Protein AF-A0A392W4H2-F1 (afdb_monomer_lite)

Secondary structure (DSSP, 8-state):
-HHHHTTTB-SSSSSBP-TT----PPPPPPPPGGG-S-----------PPPPP---

Foldseek 3Di:
DVVCVVVQADPQDRHHDDPPDDDPDDDDDDDDPVPPPPPPPPVVPPPPDDDPPPDD

Radius of gyration: 23.35 Å; chains: 1; bounding box: 40×53×40 Å

Structure (mmCIF, N/CA/C/O backbone):
data_AF-A0A392W4H2-F1
#
_entry.id   AF-A0A392W4H2-F1
#
loop_
_atom_site.group_PDB
_atom_site.id
_atom_site.type_symbol
_atom_site.label_atom_id
_atom_site.label_alt_id
_atom_site.label_comp_id
_atom_site.label_asym_id
_atom_site.label_entity_id
_atom_site.label_seq_id
_atom_site.pdbx_PDB_ins_code
_atom_site.Cartn_x
_atom_site.Cartn_y
_atom_site.Cartn_z
_atom_site.occupancy
_atom_site.B_iso_or_equiv
_atom_site.auth_seq_id
_atom_site.auth_comp_id
_atom_site.auth_asym_id
_atom_site.auth_atom_id
_atom_site.pdbx_PDB_model_num
ATOM 1 N N . MET A 1 1 ? -8.119 4.442 -1.613 1.00 73.06 1 MET A N 1
ATOM 2 C CA . MET A 1 1 ? -7.509 4.359 -0.264 1.00 73.06 1 MET A CA 1
ATOM 3 C C . MET A 1 1 ? -8.558 4.257 0.849 1.00 73.06 1 MET A C 1
ATOM 5 O O . MET A 1 1 ? -8.551 3.249 1.541 1.00 73.06 1 MET A O 1
ATOM 9 N N . ALA A 1 2 ? -9.480 5.222 1.007 1.00 83.81 2 ALA A N 1
ATOM 10 C CA . ALA A 1 2 ? -10.466 5.238 2.108 1.00 83.81 2 ALA A CA 1
ATOM 11 C C . ALA A 1 2 ? -11.303 3.944 2.227 1.00 83.81 2 ALA A C 1
ATOM 13 O O . ALA A 1 2 ? -11.265 3.290 3.264 1.00 83.81 2 ALA A O 1
ATOM 14 N N . ALA A 1 3 ? -11.906 3.485 1.124 1.00 91.88 3 ALA A N 1
ATOM 15 C CA . ALA A 1 3 ? -12.694 2.246 1.089 1.00 91.88 3 ALA A CA 1
ATOM 16 C C . ALA A 1 3 ? -11.900 0.963 1.420 1.00 91.88 3 ALA A C 1
ATOM 18 O O . ALA A 1 3 ? -12.485 -0.050 1.795 1.00 91.88 3 ALA A O 1
ATOM 19 N N . ARG A 1 4 ? -10.565 0.975 1.272 1.00 93.25 4 ARG A N 1
ATOM 20 C CA . ARG A 1 4 ? -9.704 -0.159 1.665 1.00 93.25 4 ARG A CA 1
ATOM 21 C C . ARG A 1 4 ? -9.478 -0.165 3.174 1.00 93.25 4 ARG A C 1
ATOM 23 O O . ARG A 1 4 ? -9.566 -1.218 3.797 1.00 93.25 4 ARG A O 1
ATOM 30 N N . ARG A 1 5 ? -9.264 1.019 3.762 1.00 90.62 5 ARG A N 1
ATOM 31 C CA . ARG A 1 5 ? -9.113 1.201 5.213 1.00 90.62 5 ARG A CA 1
ATOM 32 C C . ARG A 1 5 ? -10.377 0.789 5.964 1.00 90.62 5 ARG A C 1
ATOM 34 O O . ARG A 1 5 ? -10.278 0.097 6.966 1.00 90.62 5 ARG A O 1
ATOM 41 N N . GLU A 1 6 ? -11.547 1.150 5.441 1.00 95.56 6 GLU A N 1
ATOM 42 C CA . GLU A 1 6 ? -12.852 0.739 5.988 1.00 95.56 6 GLU A CA 1
ATOM 43 C C . GLU A 1 6 ? -13.025 -0.787 6.033 1.00 95.56 6 GLU A C 1
ATOM 45 O O . GLU A 1 6 ? -13.725 -1.310 6.893 1.00 95.56 6 GLU A O 1
ATOM 50 N N . LYS A 1 7 ? -12.345 -1.509 5.135 1.00 95.06 7 LYS A N 1
ATOM 51 C CA . LYS A 1 7 ? -12.359 -2.975 5.039 1.00 95.06 7 LYS A CA 1
ATOM 52 C C . LYS A 1 7 ? -11.146 -3.643 5.703 1.00 95.06 7 LYS A C 1
ATOM 54 O O . LYS A 1 7 ? -10.980 -4.848 5.563 1.00 95.06 7 LYS A O 1
ATOM 59 N N . ASN A 1 8 ? -10.304 -2.883 6.413 1.00 95.06 8 ASN A N 1
ATOM 60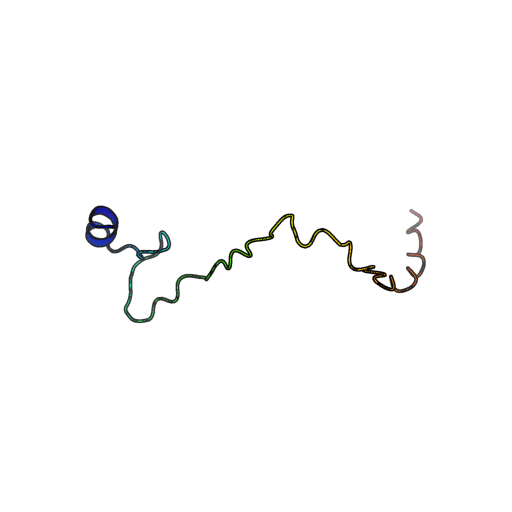 C CA . ASN A 1 8 ? -9.049 -3.348 7.021 1.00 95.06 8 ASN A CA 1
ATOM 61 C C . ASN A 1 8 ? -8.064 -4.016 6.039 1.00 95.06 8 ASN A C 1
ATOM 63 O O . ASN A 1 8 ? -7.356 -4.943 6.420 1.00 95.06 8 ASN A O 1
ATOM 67 N N . LEU A 1 9 ? -7.987 -3.553 4.789 1.00 95.06 9 LEU A N 1
ATOM 68 C CA . LEU A 1 9 ? -7.081 -4.109 3.771 1.00 95.06 9 LEU A CA 1
ATOM 69 C C . LEU A 1 9 ? -5.755 -3.328 3.667 1.00 95.06 9 LEU A C 1
ATOM 71 O O . LEU A 1 9 ? -5.751 -2.110 3.877 1.00 95.06 9 LEU A O 1
ATOM 75 N N . CYS A 1 10 ? -4.644 -3.998 3.299 1.00 93.19 10 CYS A N 1
ATOM 76 C CA . CYS A 1 10 ? -3.358 -3.357 2.961 1.00 93.19 10 CYS A CA 1
ATOM 77 C C . CYS A 1 10 ? -3.625 -2.285 1.896 1.00 93.19 10 CYS A C 1
ATOM 79 O O . CYS A 1 10 ? -4.468 -2.418 0.998 1.00 93.19 10 CYS A O 1
ATOM 81 N N . TYR A 1 11 ? -2.874 -1.192 1.981 1.00 90.56 11 TYR A N 1
ATOM 82 C CA . TYR A 1 11 ? -2.937 -0.130 0.982 1.00 90.56 11 TYR A CA 1
ATOM 83 C C . TYR A 1 11 ? -2.471 -0.609 -0.399 1.00 90.56 11 TYR A C 1
ATOM 85 O O . TYR A 1 11 ? -2.938 -0.074 -1.402 1.00 90.56 11 TYR A O 1
ATOM 93 N N . ASN A 1 12 ? -1.627 -1.649 -0.433 1.00 88.75 12 ASN A N 1
ATOM 94 C CA . ASN A 1 12 ? -0.958 -2.121 -1.645 1.00 88.75 12 ASN A CA 1
ATOM 95 C C . ASN A 1 12 ? -1.412 -3.523 -2.109 1.00 88.75 12 ASN A C 1
ATOM 97 O O . ASN A 1 12 ? -1.114 -3.887 -3.239 1.00 88.75 12 ASN A O 1
ATOM 101 N N . CYS A 1 13 ? -2.122 -4.310 -1.287 1.00 91.19 13 CYS A N 1
ATOM 102 C CA . CYS A 1 13 ? -2.679 -5.619 -1.673 1.00 91.19 13 CYS A CA 1
ATOM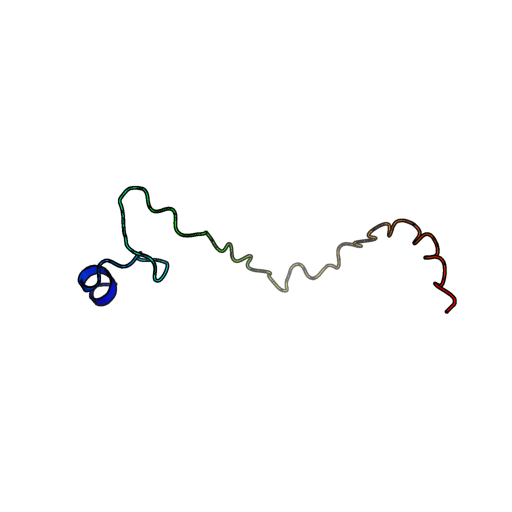 103 C C . CYS A 1 13 ? -3.969 -5.940 -0.904 1.00 91.19 13 CYS A C 1
ATOM 105 O O . CYS A 1 13 ? -4.297 -5.258 0.068 1.00 91.19 13 CYS A O 1
ATOM 107 N N . ASP A 1 14 ? -4.702 -6.974 -1.317 1.00 92.00 14 ASP A N 1
ATOM 108 C CA . ASP A 1 14 ? -6.009 -7.354 -0.752 1.00 92.00 14 ASP A CA 1
ATOM 109 C C . ASP A 1 14 ? -5.936 -8.240 0.508 1.00 92.00 14 ASP A C 1
ATOM 111 O O . ASP A 1 14 ? -6.923 -8.862 0.892 1.00 92.00 14 ASP A O 1
ATOM 115 N N . GLU A 1 15 ? -4.788 -8.275 1.186 1.00 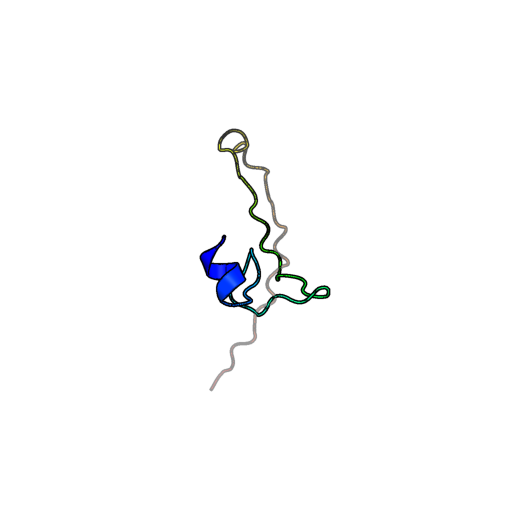93.62 15 GLU A N 1
ATOM 116 C CA . GLU A 1 15 ? -4.644 -8.898 2.506 1.00 93.62 15 GLU A CA 1
ATOM 117 C C . GLU A 1 15 ? -5.017 -7.928 3.633 1.00 93.62 15 GLU A C 1
ATOM 119 O O . GLU A 1 15 ? -5.092 -6.714 3.437 1.00 93.62 15 GLU A O 1
ATOM 124 N N . THR A 1 16 ? -5.227 -8.446 4.843 1.00 94.62 16 THR A N 1
ATOM 125 C CA . THR A 1 16 ? -5.533 -7.621 6.013 1.00 94.62 16 THR A CA 1
ATOM 126 C C . THR A 1 16 ? -4.335 -6.778 6.454 1.00 94.62 16 THR A C 1
ATOM 128 O O . THR A 1 16 ? -3.198 -7.245 6.541 1.00 94.62 16 THR A O 1
ATOM 131 N N . PHE A 1 17 ? -4.587 -5.508 6.771 1.00 94.56 17 PHE A N 1
ATOM 132 C CA . PHE A 1 17 ? -3.555 -4.605 7.264 1.00 94.56 17 PHE A CA 1
ATOM 133 C C . PHE A 1 17 ? -3.223 -4.907 8.729 1.00 94.56 17 PHE A C 1
ATOM 135 O O . PHE A 1 17 ? -4.076 -4.805 9.610 1.00 94.56 17 PHE A O 1
ATOM 142 N N . THR A 1 18 ? -1.956 -5.214 9.000 1.00 93.81 18 THR A N 1
ATOM 143 C CA . THR A 1 18 ? -1.394 -5.294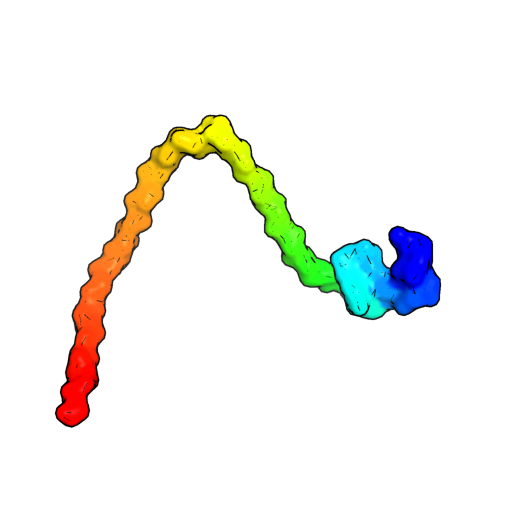 10.355 1.00 93.81 18 THR A CA 1
ATOM 144 C C . THR A 1 18 ? -0.109 -4.464 10.424 1.00 93.81 18 THR A C 1
ATOM 146 O O . THR A 1 18 ? 0.533 -4.263 9.392 1.00 93.81 18 THR A O 1
ATOM 149 N N . PRO A 1 19 ? 0.325 -3.996 11.609 1.00 92.25 19 PRO A N 1
ATOM 150 C CA . PRO A 1 19 ? 1.589 -3.262 11.742 1.00 92.25 19 PRO A CA 1
ATOM 151 C C . PRO A 1 19 ? 2.821 -4.051 11.260 1.00 92.25 19 PRO A C 1
ATOM 153 O O . PRO A 1 19 ? 3.806 -3.455 10.835 1.00 92.25 19 PRO A O 1
ATOM 156 N N . GLN A 1 20 ? 2.759 -5.387 11.298 1.00 93.75 20 GLN A N 1
ATOM 157 C CA . GLN A 1 20 ? 3.797 -6.294 10.795 1.00 93.75 20 GLN A CA 1
ATOM 158 C C . GLN A 1 20 ? 3.601 -6.709 9.327 1.00 93.75 20 GLN A C 1
ATOM 160 O O . GLN A 1 20 ? 4.396 -7.492 8.805 1.00 93.75 20 GLN A O 1
ATOM 165 N N . HIS A 1 21 ? 2.565 -6.214 8.647 1.00 92.44 21 HIS A N 1
ATOM 166 C CA . HIS A 1 21 ? 2.261 -6.624 7.286 1.00 92.44 21 HIS A CA 1
ATOM 167 C C . HIS A 1 21 ? 3.342 -6.138 6.310 1.00 92.44 21 HIS A C 1
ATOM 169 O O . HIS A 1 21 ? 3.567 -4.939 6.137 1.00 92.44 21 HIS A O 1
ATOM 175 N N . ARG A 1 22 ? 3.995 -7.089 5.638 1.00 90.31 22 ARG A N 1
ATOM 176 C CA . ARG A 1 22 ? 4.918 -6.836 4.530 1.00 90.31 22 ARG A CA 1
ATOM 177 C C . ARG A 1 22 ? 4.250 -7.294 3.245 1.00 90.31 22 ARG A C 1
ATOM 179 O O . ARG A 1 22 ? 4.361 -8.458 2.870 1.00 90.31 22 ARG A O 1
ATOM 186 N N . CYS A 1 23 ? 3.554 -6.354 2.607 1.00 91.25 23 CYS A N 1
ATOM 187 C CA . CYS A 1 23 ? 2.950 -6.531 1.290 1.00 91.25 23 CYS A CA 1
ATOM 188 C C . CYS A 1 23 ? 4.041 -7.139 0.362 1.00 91.25 23 CYS A C 1
ATOM 190 O O . CYS A 1 23 ? 5.159 -6.615 0.303 1.00 91.25 23 CYS A O 1
ATOM 192 N N . LYS A 1 24 ? 3.769 -8.288 -0.280 1.00 83.88 24 LYS A N 1
ATOM 193 C CA . LYS A 1 24 ? 4.750 -8.992 -1.126 1.00 83.88 24 LYS A CA 1
ATOM 194 C C . LYS A 1 24 ? 5.106 -8.076 -2.294 1.00 83.88 24 LYS A C 1
ATOM 196 O O . LYS A 1 24 ? 4.287 -7.840 -3.175 1.00 83.88 24 LYS A O 1
ATOM 201 N N . GLY A 1 25 ? 6.280 -7.456 -2.215 1.00 76.25 25 GLY A N 1
ATOM 202 C CA . GLY A 1 25 ? 6.667 -6.397 -3.137 1.00 76.25 25 GLY A CA 1
ATOM 203 C C . GLY A 1 25 ? 6.762 -6.933 -4.558 1.00 76.25 25 GLY A C 1
ATOM 204 O O . GLY A 1 25 ? 7.521 -7.862 -4.817 1.00 76.25 25 GLY A O 1
ATOM 205 N N . HIS A 1 26 ? 6.012 -6.324 -5.469 1.00 73.50 26 HIS A N 1
ATOM 206 C CA . HIS A 1 26 ? 6.300 -6.401 -6.892 1.00 73.50 26 HIS A CA 1
ATOM 207 C C . HIS A 1 26 ? 7.210 -5.218 -7.213 1.00 73.50 26 HIS A C 1
ATOM 209 O O . HIS A 1 26 ? 6.856 -4.073 -6.926 1.00 73.50 26 HIS A O 1
ATOM 215 N N . PHE A 1 27 ? 8.397 -5.488 -7.748 1.00 75.12 27 PHE A N 1
ATOM 216 C CA . PHE A 1 27 ? 9.229 -4.441 -8.321 1.00 75.12 27 PHE A CA 1
ATOM 217 C C . PHE A 1 27 ? 8.890 -4.339 -9.804 1.00 75.12 27 PHE A C 1
ATOM 219 O O . PHE A 1 27 ? 8.825 -5.345 -10.509 1.00 75.12 27 PHE A O 1
ATOM 226 N N . PHE A 1 28 ? 8.638 -3.119 -10.259 1.00 79.44 28 PHE A N 1
ATOM 227 C CA . PHE A 1 28 ? 8.469 -2.820 -11.671 1.00 79.44 28 PHE A CA 1
ATOM 228 C C . PHE A 1 28 ? 9.757 -2.162 -12.141 1.00 79.44 28 PHE A C 1
ATOM 230 O O . PHE A 1 28 ? 10.185 -1.160 -11.568 1.00 79.44 28 PHE A O 1
ATOM 237 N N . MET A 1 29 ? 10.392 -2.757 -13.145 1.00 83.19 29 MET A N 1
ATOM 238 C CA . MET A 1 29 ? 11.530 -2.158 -13.823 1.00 83.19 29 MET A CA 1
ATOM 239 C C . MET A 1 29 ? 10.990 -1.388 -15.020 1.00 83.19 29 MET A C 1
ATOM 241 O O . MET A 1 29 ? 10.341 -1.971 -15.887 1.00 83.19 29 MET A O 1
ATOM 245 N N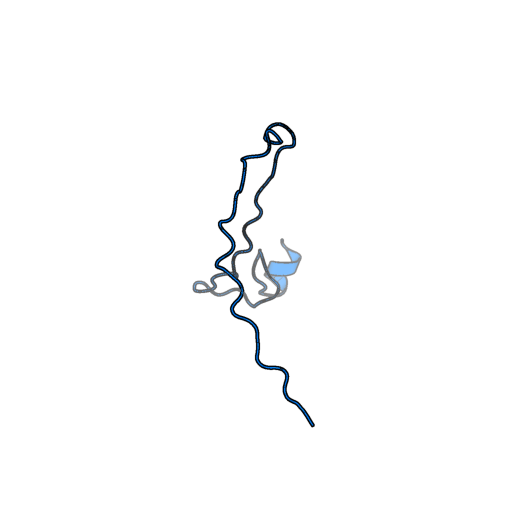 . LEU A 1 30 ? 11.204 -0.076 -15.028 1.00 84.56 30 LEU A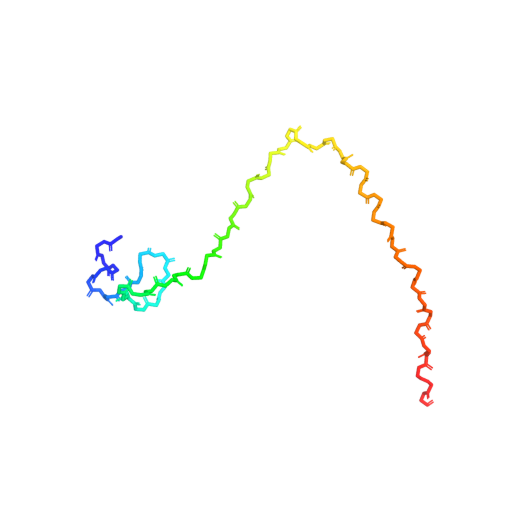 N 1
ATOM 246 C CA . LEU A 1 30 ? 10.952 0.730 -16.213 1.00 84.56 30 LEU A CA 1
ATOM 247 C C . LEU A 1 30 ? 12.120 0.491 -17.166 1.00 84.56 30 LEU A C 1
ATOM 249 O O . LEU A 1 30 ? 13.268 0.712 -16.788 1.00 84.56 30 LEU A O 1
ATOM 253 N N . VAL A 1 31 ? 11.818 -0.008 -18.359 1.00 82.25 31 VAL A N 1
ATOM 254 C CA . VAL A 1 31 ? 12.789 -0.178 -19.440 1.00 82.25 31 VAL A CA 1
ATOM 255 C C . VAL A 1 31 ? 12.550 0.963 -20.421 1.00 82.25 31 VAL A C 1
ATOM 257 O O . VAL A 1 31 ? 11.424 1.130 -20.891 1.00 82.25 31 VAL A O 1
ATOM 260 N N . SER A 1 32 ? 13.579 1.769 -20.669 1.00 81.94 32 SER A N 1
ATOM 261 C CA . SER A 1 32 ? 13.552 2.825 -21.683 1.00 81.94 32 SER A CA 1
ATOM 262 C C . SER A 1 32 ? 13.974 2.251 -23.032 1.00 81.94 32 SER A C 1
ATOM 264 O O . SER A 1 32 ? 14.858 1.401 -23.091 1.00 81.94 32 SER A O 1
ATOM 266 N N . GLU A 1 33 ? 13.369 2.730 -24.118 1.00 75.81 33 GLU A N 1
ATOM 267 C CA . GLU A 1 33 ? 13.749 2.333 -25.484 1.00 75.81 33 GLU A CA 1
ATOM 268 C C . GLU A 1 33 ? 15.110 2.925 -25.914 1.00 75.81 33 GLU A C 1
ATOM 270 O O . GLU A 1 33 ? 15.699 2.467 -26.887 1.00 75.81 33 GLU A O 1
ATOM 275 N N . ASP A 1 34 ? 15.644 3.905 -25.176 1.00 67.88 34 ASP A N 1
ATOM 276 C CA . ASP A 1 34 ? 16.960 4.510 -25.429 1.00 67.88 34 ASP A CA 1
ATOM 277 C C . ASP A 1 34 ? 18.149 3.596 -25.056 1.00 67.88 34 ASP A C 1
ATOM 279 O O . ASP A 1 34 ? 19.266 3.844 -25.499 1.00 67.88 34 ASP A O 1
ATOM 283 N N . ASP A 1 35 ? 17.912 2.523 -24.289 1.00 59.06 35 ASP A N 1
ATOM 284 C CA . ASP A 1 35 ? 18.900 1.492 -23.917 1.00 59.06 35 ASP A CA 1
ATOM 285 C C . ASP A 1 35 ? 18.837 0.258 -24.849 1.00 59.06 35 ASP A C 1
ATOM 287 O O . ASP A 1 35 ? 19.350 -0.812 -24.525 1.00 59.06 35 ASP A O 1
ATOM 291 N N . LEU A 1 36 ? 18.215 0.381 -26.030 1.00 60.03 36 LEU A N 1
ATOM 292 C CA . LEU A 1 36 ? 18.237 -0.648 -27.084 1.00 60.03 36 LEU A CA 1
ATOM 293 C C . LEU A 1 36 ? 19.560 -0.666 -27.876 1.00 60.03 36 LEU A C 1
ATOM 295 O O . LEU A 1 36 ? 19.583 -1.033 -29.050 1.00 60.03 36 LEU A O 1
ATOM 299 N N . GLU A 1 37 ? 20.677 -0.276 -27.265 1.00 62.94 37 GLU A N 1
ATOM 300 C CA . GLU A 1 37 ? 21.970 -0.780 -27.715 1.00 62.94 37 GLU A CA 1
ATOM 301 C C . GLU A 1 37 ? 22.051 -2.202 -27.179 1.00 62.94 37 GLU A C 1
ATOM 303 O O . GLU A 1 37 ? 22.405 -2.370 -26.018 1.00 62.94 37 GLU A O 1
ATOM 308 N N . ASP A 1 38 ? 21.638 -3.195 -27.981 1.00 62.03 38 ASP A N 1
ATOM 309 C CA . ASP A 1 38 ? 21.701 -4.618 -27.640 1.00 62.03 38 ASP A CA 1
ATOM 310 C C . ASP A 1 38 ? 23.008 -4.897 -26.879 1.00 62.03 38 ASP A C 1
ATOM 312 O O . ASP A 1 38 ? 24.077 -4.943 -27.506 1.00 62.03 38 ASP A O 1
ATOM 316 N N . PRO A 1 39 ? 22.991 -5.071 -25.538 1.00 62.72 39 PRO A N 1
ATOM 317 C CA . PRO A 1 39 ? 24.146 -5.667 -24.917 1.00 62.72 39 PRO A CA 1
ATOM 318 C C . PRO A 1 39 ? 24.215 -7.040 -25.567 1.00 62.72 39 PRO A C 1
ATOM 320 O O . PRO A 1 39 ? 23.217 -7.762 -25.576 1.00 62.72 39 PRO A O 1
ATOM 323 N N . ASP A 1 40 ? 25.354 -7.368 -26.173 1.00 61.66 40 ASP A N 1
ATOM 324 C CA . ASP A 1 40 ? 25.669 -8.717 -26.622 1.00 61.66 40 ASP A CA 1
ATOM 325 C C . ASP A 1 40 ? 25.594 -9.619 -25.382 1.00 61.66 40 ASP A C 1
ATOM 327 O O . ASP A 1 40 ? 26.572 -9.878 -24.685 1.00 61.66 40 ASP A O 1
ATOM 331 N N . LEU A 1 41 ? 24.374 -10.032 -25.034 1.00 62.19 41 LEU A N 1
ATOM 332 C CA . LEU A 1 41 ? 24.076 -11.039 -24.041 1.00 62.19 41 LEU A CA 1
ATOM 333 C C . LEU A 1 41 ? 24.354 -12.358 -24.740 1.00 62.19 41 LEU A C 1
ATOM 335 O O . LEU A 1 41 ? 23.454 -13.173 -24.947 1.00 62.19 41 LEU A O 1
ATOM 339 N N . SER A 1 42 ? 25.618 -12.558 -25.114 1.00 64.31 42 SER A N 1
ATOM 340 C CA . SER A 1 42 ? 26.185 -13.876 -25.309 1.00 64.31 42 SER A CA 1
ATOM 341 C C . SER A 1 42 ? 26.120 -14.565 -23.947 1.00 64.31 42 SER A C 1
ATOM 343 O O . SER A 1 42 ? 27.066 -14.613 -23.162 1.00 64.31 42 SER A O 1
ATOM 345 N N . LEU A 1 43 ? 24.908 -15.003 -23.605 1.00 63.34 43 LEU A N 1
ATOM 346 C CA . LEU A 1 43 ? 24.663 -16.021 -22.617 1.00 63.34 43 LEU A CA 1
ATOM 347 C C . LEU A 1 43 ? 25.384 -17.226 -23.186 1.00 63.34 43 LEU A C 1
ATOM 349 O O . LEU A 1 43 ? 24.885 -17.855 -24.118 1.00 63.34 43 LEU A O 1
ATOM 353 N N . ASP A 1 44 ? 26.581 -17.476 -22.664 1.00 68.06 44 ASP A N 1
ATOM 354 C CA . ASP A 1 44 ? 27.324 -18.708 -22.864 1.00 68.06 44 ASP A CA 1
ATOM 355 C C . ASP A 1 44 ? 26.397 -19.837 -22.403 1.00 68.06 44 ASP A C 1
ATOM 357 O O . ASP A 1 44 ? 26.295 -20.167 -21.220 1.00 68.06 44 ASP A O 1
ATOM 361 N N . THR A 1 45 ? 25.560 -20.312 -23.326 1.00 65.25 45 THR A N 1
ATOM 362 C CA . THR A 1 45 ? 24.658 -21.423 -23.085 1.00 65.25 45 THR A CA 1
ATOM 363 C C . THR A 1 45 ? 25.568 -22.590 -22.764 1.00 65.25 45 THR A C 1
ATOM 365 O O . THR A 1 45 ? 26.335 -22.988 -23.649 1.00 65.25 45 THR A O 1
ATOM 368 N N . PRO A 1 46 ? 25.522 -23.138 -21.534 1.00 70.62 46 PRO A N 1
ATOM 369 C CA . PRO A 1 46 ? 26.309 -24.315 -21.241 1.00 70.62 46 PRO A CA 1
ATOM 370 C C . PRO A 1 46 ? 25.904 -25.391 -22.256 1.00 70.62 46 PRO A C 1
ATOM 372 O O . PRO A 1 46 ? 24.716 -25.479 -22.599 1.00 70.62 46 PRO A O 1
ATOM 375 N N . PRO A 1 47 ? 26.863 -26.167 -22.785 1.00 71.19 47 PRO A N 1
ATOM 376 C CA . PRO A 1 47 ? 26.564 -27.199 -23.762 1.00 71.19 47 PRO A CA 1
ATOM 377 C C . PRO A 1 47 ? 25.457 -28.091 -23.202 1.00 71.19 47 PRO A C 1
ATOM 379 O O . PRO A 1 47 ? 25.580 -28.641 -22.109 1.00 71.19 47 PRO A O 1
ATOM 382 N N . VAL A 1 48 ? 24.339 -28.172 -23.927 1.00 70.31 48 VAL A N 1
ATOM 383 C CA . VAL A 1 48 ? 23.239 -29.070 -23.580 1.00 70.31 48 VAL A CA 1
ATOM 384 C C . VAL A 1 48 ? 23.770 -30.485 -23.757 1.00 70.31 48 VAL A C 1
ATOM 386 O O . VAL A 1 48 ? 23.889 -30.971 -24.883 1.00 70.31 48 VAL A O 1
ATOM 389 N N . ASP A 1 49 ? 24.120 -31.133 -22.649 1.00 74.19 49 ASP A N 1
ATOM 390 C CA . ASP A 1 49 ? 24.383 -32.565 -22.647 1.00 74.19 49 ASP A CA 1
ATOM 391 C C . ASP A 1 49 ? 23.142 -33.282 -23.203 1.00 74.19 49 ASP A C 1
ATOM 393 O O . ASP A 1 49 ? 22.014 -32.984 -22.783 1.00 74.19 49 ASP A O 1
ATOM 397 N N . PRO A 1 50 ? 23.297 -34.201 -24.173 1.00 74.12 50 PRO A N 1
ATOM 398 C CA . PRO A 1 50 ? 22.158 -34.854 -24.792 1.00 74.12 50 PRO A CA 1
ATOM 399 C C . PRO A 1 50 ? 21.396 -35.663 -23.741 1.00 74.12 50 PRO A C 1
ATOM 401 O O . PRO A 1 50 ? 21.921 -36.610 -23.153 1.00 74.12 50 PRO A O 1
ATOM 404 N N . VAL A 1 51 ? 20.131 -35.299 -23.526 1.00 73.12 51 VAL A N 1
ATOM 405 C CA . VAL A 1 51 ? 19.208 -36.088 -22.709 1.00 73.12 51 VAL A CA 1
ATOM 406 C C . VAL A 1 51 ? 19.074 -37.481 -23.338 1.00 73.12 51 VAL A C 1
ATOM 408 O O . VAL A 1 51 ? 18.780 -37.578 -24.535 1.00 73.12 51 VAL A O 1
ATOM 411 N N . PRO A 1 52 ? 19.308 -38.581 -22.598 1.00 68.69 52 PRO A N 1
ATOM 412 C CA . PRO A 1 52 ? 19.151 -39.907 -23.168 1.00 68.69 52 PRO A CA 1
ATOM 413 C C . PRO A 1 52 ? 17.675 -40.116 -23.503 1.00 68.69 52 PRO A C 1
ATOM 415 O O . PRO A 1 52 ? 16.802 -39.998 -22.640 1.00 68.69 52 PRO A O 1
ATOM 418 N N . ALA A 1 53 ? 17.402 -40.403 -24.777 1.00 69.62 53 ALA A N 1
ATOM 419 C CA . ALA A 1 53 ? 16.073 -40.759 -25.238 1.00 69.62 53 ALA A CA 1
ATOM 420 C C . ALA A 1 53 ? 15.593 -41.979 -24.445 1.00 69.62 53 ALA A C 1
ATOM 422 O O . ALA A 1 53 ? 16.206 -43.046 -24.488 1.00 69.62 53 ALA A O 1
ATOM 423 N N . ILE A 1 54 ? 14.506 -41.805 -23.698 1.00 68.50 54 ILE A N 1
ATOM 424 C CA . ILE A 1 54 ? 13.849 -42.901 -22.998 1.00 68.50 54 ILE A CA 1
ATOM 425 C C . ILE A 1 54 ? 13.157 -43.724 -24.086 1.00 68.50 54 ILE A C 1
ATOM 427 O O . ILE A 1 54 ? 12.108 -43.334 -24.596 1.00 68.50 54 ILE A O 1
ATOM 431 N N . THR A 1 55 ? 13.785 -44.814 -24.517 1.00 62.94 55 THR A N 1
ATOM 432 C CA . THR A 1 55 ? 13.168 -45.763 -25.445 1.00 62.94 55 THR A CA 1
ATOM 433 C C . THR A 1 55 ? 12.157 -46.608 -24.678 1.00 62.94 55 THR A C 1
ATOM 435 O O . THR A 1 55 ? 12.536 -47.283 -23.718 1.00 62.94 55 THR A O 1
ATOM 438 N N . ALA A 1 56 ? 10.891 -46.517 -25.087 1.00 58.94 56 ALA A N 1
ATOM 439 C CA . ALA A 1 56 ? 9.791 -47.371 -24.645 1.00 58.94 56 ALA A CA 1
ATOM 440 C C . ALA A 1 56 ? 9.779 -48.705 -25.403 1.00 58.94 56 ALA A C 1
ATOM 442 O O . ALA A 1 56 ? 10.207 -48.708 -26.582 1.00 58.94 56 ALA A O 1
#

Sequence (56 aa):
MAARREKNLCYNCDETFTPQHRCKGHFFMLVSEDDLEDPDLSLDTPPVDPVPAITA

pLDDT: mean 78.99, std 12.38, range [58.94, 95.56]

Organism: NCBI:txid97028